Protein AF-A0A955FWU6-F1 (afdb_monomer_lite)

Structure (mmCIF, N/CA/C/O backbone):
data_AF-A0A955FWU6-F1
#
_entry.id   AF-A0A955FWU6-F1
#
loop_
_atom_site.group_PDB
_atom_site.id
_atom_site.type_symbol
_atom_site.label_atom_id
_atom_site.label_alt_id
_atom_site.label_comp_id
_atom_site.label_asym_id
_atom_site.label_entity_id
_atom_site.label_seq_id
_atom_site.pdbx_PDB_ins_code
_atom_site.Cartn_x
_atom_site.Cartn_y
_atom_site.Cartn_z
_atom_site.occupancy
_atom_site.B_iso_or_equiv
_atom_site.auth_seq_id
_atom_site.auth_comp_id
_atom_site.auth_asym_id
_atom_site.auth_atom_id
_atom_site.pdbx_PDB_model_num
ATOM 1 N N . MET A 1 1 ? -1.595 -8.989 51.513 1.00 68.44 1 MET A N 1
ATOM 2 C CA . MET A 1 1 ? -2.407 -9.334 50.326 1.00 68.44 1 MET A CA 1
ATOM 3 C C . MET A 1 1 ? -3.515 -8.300 50.232 1.00 68.44 1 MET A C 1
ATOM 5 O O . MET A 1 1 ? -4.363 -8.262 51.111 1.00 68.44 1 MET A O 1
ATOM 9 N N . GLN A 1 2 ? -3.418 -7.374 49.281 1.00 66.12 2 GLN A N 1
ATOM 10 C CA . GLN A 1 2 ? -4.332 -6.237 49.151 1.00 66.12 2 GLN A CA 1
ATOM 11 C C . GLN A 1 2 ? -5.447 -6.643 48.171 1.00 66.12 2 GLN A C 1
ATOM 13 O O . GLN A 1 2 ? -5.116 -7.088 47.071 1.00 66.12 2 GLN A O 1
ATOM 18 N N . PRO A 1 3 ? -6.736 -6.578 48.550 1.00 68.00 3 PRO A N 1
ATOM 19 C CA . PRO A 1 3 ? -7.824 -6.948 47.655 1.00 68.00 3 PRO A CA 1
ATOM 20 C C . PRO A 1 3 ? -7.862 -5.955 46.490 1.00 68.00 3 PRO A C 1
ATOM 22 O O . PRO A 1 3 ? -8.049 -4.754 46.686 1.00 68.00 3 PRO A O 1
ATOM 25 N N . SER A 1 4 ? -7.634 -6.447 45.274 1.00 70.50 4 SER A N 1
ATOM 26 C CA . SER A 1 4 ? -7.788 -5.674 44.047 1.00 70.50 4 SER A CA 1
ATOM 27 C C . SER A 1 4 ? -9.265 -5.315 43.886 1.00 70.50 4 SER A C 1
ATOM 29 O O . SER A 1 4 ? -10.086 -6.158 43.532 1.00 70.50 4 SER A O 1
ATOM 31 N N . ALA A 1 5 ? -9.612 -4.063 44.188 1.00 70.62 5 ALA A N 1
ATOM 32 C CA . ALA A 1 5 ? -10.955 -3.535 43.996 1.00 70.62 5 ALA A CA 1
ATOM 33 C C . ALA A 1 5 ? -11.349 -3.681 42.518 1.00 70.62 5 ALA A C 1
ATOM 35 O O . ALA A 1 5 ? -10.781 -3.027 41.641 1.00 70.62 5 ALA A O 1
ATOM 36 N N . GLN A 1 6 ? -12.296 -4.576 42.23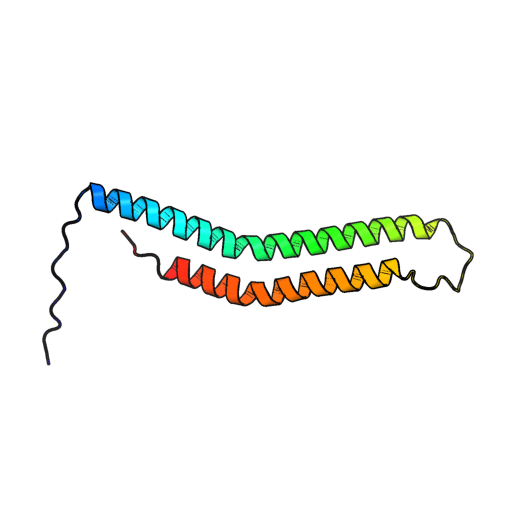4 1.00 71.94 6 GLN A N 1
ATOM 37 C CA . GLN A 1 6 ? -12.886 -4.708 40.908 1.00 71.94 6 GLN A CA 1
ATOM 38 C C . GLN A 1 6 ? -13.595 -3.387 40.568 1.00 71.94 6 GLN A C 1
ATOM 40 O O . GLN A 1 6 ? -14.422 -2.930 41.361 1.00 71.94 6 GLN A O 1
ATOM 45 N N . PRO A 1 7 ? -13.281 -2.746 39.427 1.00 72.56 7 PRO A N 1
ATOM 46 C CA . PRO A 1 7 ? -13.975 -1.532 39.026 1.00 72.56 7 PRO A CA 1
ATOM 47 C C . PRO A 1 7 ? -15.461 -1.851 38.842 1.00 72.56 7 PRO A C 1
ATOM 49 O O . PRO A 1 7 ? -15.815 -2.840 38.198 1.00 72.56 7 PRO A O 1
ATOM 52 N N . ALA A 1 8 ? -16.319 -1.025 39.441 1.00 72.31 8 ALA A N 1
ATOM 53 C CA . ALA A 1 8 ? -17.764 -1.199 39.404 1.00 72.31 8 ALA A CA 1
ATOM 54 C C . ALA A 1 8 ? -18.276 -1.329 37.952 1.00 72.31 8 ALA A C 1
ATOM 56 O O . ALA A 1 8 ? -17.766 -0.634 37.063 1.00 72.31 8 ALA A O 1
ATOM 57 N N . PRO A 1 9 ? -19.275 -2.195 37.690 1.00 70.38 9 PRO A N 1
ATOM 58 C CA . PRO A 1 9 ? -19.856 -2.347 36.363 1.00 70.38 9 PRO A CA 1
ATOM 59 C C . PRO A 1 9 ? -20.429 -1.004 35.906 1.00 70.38 9 PRO A C 1
ATOM 61 O O . PRO A 1 9 ? -21.372 -0.471 36.485 1.00 70.38 9 PRO A O 1
ATOM 64 N N . THR A 1 10 ? -19.822 -0.431 34.870 1.00 74.19 10 THR A N 1
ATOM 65 C CA . THR A 1 10 ? -20.299 0.807 34.256 1.00 74.19 10 THR A CA 1
ATOM 66 C C . THR A 1 10 ? -21.507 0.462 33.395 1.00 74.19 10 THR A C 1
ATOM 68 O O . THR A 1 10 ? -21.378 -0.180 32.356 1.00 74.19 10 THR A O 1
ATOM 71 N N . ILE A 1 11 ? -22.701 0.846 33.852 1.00 82.81 11 ILE A N 1
ATOM 72 C CA . ILE A 1 11 ? -23.926 0.747 33.057 1.00 82.81 11 ILE A CA 1
ATOM 73 C C . ILE A 1 11 ? -23.807 1.776 31.931 1.00 82.81 11 ILE A C 1
ATOM 75 O O . ILE A 1 11 ? -23.906 2.979 32.165 1.00 82.81 11 ILE A O 1
ATOM 79 N N . TYR A 1 12 ? -23.539 1.305 30.716 1.00 80.75 12 TYR A N 1
ATOM 80 C CA . TYR A 1 12 ? -23.501 2.162 29.537 1.00 80.75 12 TYR A CA 1
ATOM 81 C C . TYR A 1 12 ? -24.918 2.579 29.146 1.00 80.75 12 TYR A C 1
ATOM 83 O O . TYR A 1 12 ? -25.827 1.747 29.098 1.00 80.75 12 TYR A O 1
ATOM 91 N N . THR A 1 13 ? -25.107 3.856 28.817 1.00 88.44 13 THR A N 1
ATOM 92 C CA . THR A 1 13 ? -26.361 4.308 28.203 1.00 88.44 13 THR A CA 1
ATOM 93 C C . THR A 1 13 ? -26.459 3.760 26.771 1.00 88.44 13 THR A C 1
ATOM 95 O O . THR A 1 13 ? -25.427 3.546 26.123 1.00 88.44 13 THR A O 1
ATOM 98 N N . PRO A 1 14 ? -27.669 3.533 26.226 1.00 85.62 14 PRO A N 1
ATOM 99 C CA . PRO A 1 14 ? -27.824 3.040 24.852 1.00 85.62 14 PRO A CA 1
ATOM 100 C C . PRO A 1 14 ? -27.124 3.942 23.820 1.00 85.62 14 PRO A C 1
ATOM 102 O O . PRO A 1 14 ? -26.546 3.448 22.852 1.00 85.62 14 PRO A O 1
ATOM 105 N N . GLU A 1 15 ? -27.076 5.252 24.074 1.00 87.81 15 GLU A N 1
ATOM 106 C CA . GLU A 1 15 ? -26.347 6.220 23.250 1.00 87.81 15 GLU A CA 1
ATOM 107 C C . GLU A 1 15 ? -24.825 5.962 23.244 1.00 87.81 15 GLU A C 1
ATOM 109 O O . GLU A 1 15 ? -24.178 5.970 22.191 1.00 87.81 15 GLU A O 1
ATOM 114 N N . GLN A 1 16 ? -24.238 5.653 24.406 1.00 85.56 16 GLN A N 1
ATOM 115 C CA . GLN A 1 16 ? -22.814 5.326 24.520 1.00 85.56 16 GLN A CA 1
ATOM 116 C C . GLN A 1 16 ? -22.469 4.028 23.784 1.00 85.56 16 GLN A C 1
ATOM 118 O O . GLN A 1 16 ? -21.422 3.944 23.134 1.00 85.56 16 GLN A O 1
ATOM 123 N N . VAL A 1 17 ? -23.356 3.030 23.825 1.00 84.94 17 VAL A N 1
ATOM 124 C CA . VAL A 1 17 ? -23.165 1.759 23.108 1.00 84.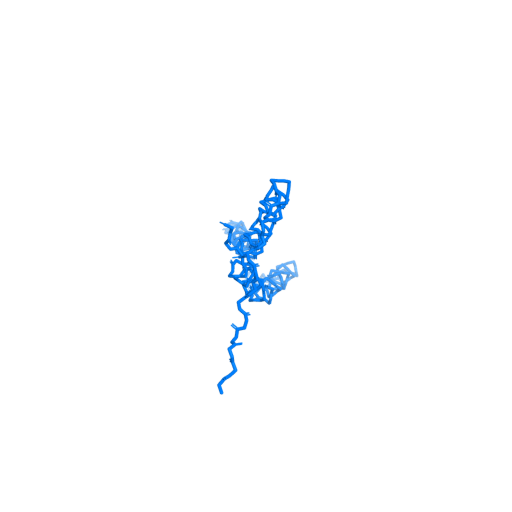94 17 VAL A CA 1
ATOM 125 C C . VAL A 1 17 ? -23.102 1.991 21.594 1.00 84.94 17 VAL A C 1
ATOM 127 O O . VAL A 1 17 ? -22.221 1.445 20.915 1.00 84.94 17 VAL A O 1
ATOM 130 N N . GLU A 1 18 ? -23.965 2.851 21.047 1.00 85.75 18 GLU A N 1
ATOM 131 C CA . GLU A 1 18 ? -23.917 3.202 19.624 1.00 85.75 18 GLU A CA 1
ATOM 132 C C . GLU A 1 18 ? -22.637 3.954 19.238 1.00 85.75 18 GLU A C 1
ATOM 134 O O . GLU A 1 18 ? -22.016 3.636 18.212 1.00 85.75 18 GLU A O 1
ATOM 139 N N . ALA A 1 19 ? -22.199 4.911 20.059 1.00 85.06 19 ALA A N 1
ATOM 140 C CA . ALA A 1 19 ? -20.959 5.650 19.828 1.00 85.06 19 ALA A CA 1
ATOM 141 C C . ALA A 1 19 ? -19.728 4.718 19.819 1.00 85.06 19 ALA A C 1
ATOM 143 O O . ALA A 1 19 ? -18.867 4.804 18.929 1.00 85.06 19 ALA A O 1
ATOM 144 N N . ILE A 1 20 ? -19.676 3.752 20.743 1.00 83.69 20 ILE A N 1
ATOM 145 C CA . ILE A 1 20 ? -18.623 2.728 20.791 1.00 83.69 20 ILE A CA 1
ATOM 146 C C 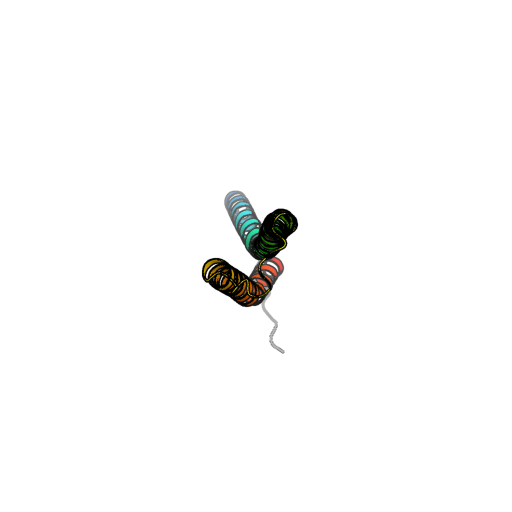. ILE A 1 20 ? -18.668 1.850 19.529 1.00 83.69 20 ILE A C 1
ATOM 148 O O . ILE A 1 20 ? -17.630 1.601 18.908 1.00 83.69 20 ILE A O 1
ATOM 152 N N . ARG A 1 21 ? -19.857 1.442 19.064 1.00 83.31 21 ARG A N 1
ATOM 153 C CA . ARG A 1 21 ? -20.000 0.634 17.839 1.00 83.31 21 ARG A CA 1
ATOM 154 C C . ARG A 1 21 ? -19.471 1.362 16.598 1.00 83.31 21 ARG A C 1
ATOM 156 O O . ARG A 1 21 ? -18.799 0.743 15.766 1.00 83.31 21 ARG A O 1
ATOM 163 N N . ARG A 1 22 ? -19.732 2.669 16.475 1.00 85.19 22 ARG A N 1
ATOM 164 C CA . ARG A 1 22 ? -19.248 3.499 15.353 1.00 85.19 22 ARG A CA 1
ATOM 165 C C . ARG A 1 22 ? -17.726 3.651 15.369 1.00 85.19 22 ARG A C 1
ATOM 167 O O . ARG A 1 22 ? -17.089 3.476 14.328 1.00 85.19 22 ARG A O 1
ATOM 174 N N . SER A 1 23 ? -17.134 3.925 16.532 1.00 82.31 23 SER A N 1
ATOM 175 C CA . SER A 1 23 ? -15.674 4.062 16.654 1.00 82.31 23 SER A CA 1
ATOM 176 C C . SER A 1 23 ? -14.941 2.745 16.363 1.00 82.31 23 SER A C 1
ATOM 178 O O . SER A 1 23 ? -13.930 2.745 15.657 1.00 82.31 23 SER A O 1
ATOM 180 N N . ASN A 1 24 ? -15.504 1.611 16.791 1.00 80.81 24 ASN A N 1
ATOM 181 C CA . ASN A 1 24 ? -14.962 0.283 16.507 1.00 80.81 24 ASN A CA 1
ATOM 182 C C . ASN A 1 24 ? -14.955 -0.051 15.008 1.00 80.81 24 ASN A C 1
ATOM 184 O O . ASN A 1 24 ? -13.995 -0.652 14.527 1.00 80.81 24 ASN A O 1
ATOM 188 N N . LYS A 1 25 ? -15.981 0.361 14.248 1.00 84.06 25 LYS A N 1
ATOM 189 C CA . LYS A 1 25 ? -16.006 0.167 12.787 1.00 84.06 25 LYS A CA 1
ATOM 190 C C . LYS A 1 25 ? -14.895 0.947 12.086 1.00 84.06 25 LYS A C 1
ATOM 192 O O . LYS A 1 25 ? -14.208 0.384 11.241 1.00 84.06 25 LYS A O 1
ATOM 197 N N . LYS A 1 26 ? -14.687 2.217 12.454 1.00 84.81 26 LYS A N 1
ATOM 198 C CA . LYS A 1 26 ? -13.634 3.048 11.846 1.00 84.81 26 LYS A CA 1
ATOM 199 C C . LYS A 1 26 ? -12.241 2.486 12.121 1.00 84.81 26 LYS A C 1
ATOM 201 O O . LYS A 1 26 ? -11.457 2.367 11.188 1.00 84.81 26 LYS A O 1
ATOM 206 N N . LYS A 1 27 ? -11.962 2.079 13.364 1.00 79.00 27 LYS A N 1
ATOM 207 C CA . LYS A 1 27 ? -10.686 1.440 13.731 1.00 79.00 27 LYS A CA 1
ATOM 208 C C . LYS A 1 27 ? -10.442 0.150 12.948 1.00 79.00 27 LYS A C 1
ATOM 210 O O . LYS A 1 27 ? -9.327 -0.080 12.501 1.00 79.00 27 LYS A O 1
ATOM 215 N N . LEU A 1 28 ? -11.490 -0.650 12.739 1.00 82.19 28 LEU A N 1
ATOM 216 C CA . LEU A 1 28 ? -11.402 -1.881 11.957 1.00 82.19 28 LEU A CA 1
ATOM 217 C C . LEU A 1 28 ? -11.109 -1.602 10.481 1.00 82.19 28 LEU A C 1
ATOM 219 O O . LEU A 1 28 ? -10.222 -2.231 9.923 1.00 82.19 28 LEU A O 1
ATOM 223 N N . ILE A 1 29 ? -11.805 -0.643 9.866 1.00 88.06 29 ILE A N 1
ATOM 224 C CA . ILE A 1 29 ? -11.559 -0.268 8.467 1.00 88.06 29 ILE A CA 1
ATOM 225 C C . ILE A 1 29 ? -10.147 0.297 8.312 1.00 88.06 29 ILE A C 1
ATOM 227 O O . ILE A 1 29 ? -9.441 -0.094 7.393 1.00 88.06 29 ILE A O 1
ATOM 231 N N . TRP A 1 30 ? -9.709 1.172 9.218 1.00 84.38 30 TRP A N 1
ATOM 232 C CA . TRP A 1 30 ? -8.378 1.773 9.136 1.00 84.38 30 TRP A CA 1
ATOM 233 C C . TRP A 1 30 ? -7.267 0.737 9.351 1.00 84.38 30 TRP A C 1
ATOM 235 O O . TRP A 1 30 ? -6.294 0.727 8.605 1.00 84.38 30 TRP A O 1
ATOM 245 N N . GLY A 1 31 ? -7.446 -0.192 10.299 1.00 81.44 31 GLY A N 1
ATOM 246 C CA . GLY A 1 31 ? -6.542 -1.330 10.484 1.00 81.44 31 GLY A CA 1
ATOM 247 C C . GLY A 1 31 ? -6.513 -2.262 9.269 1.00 81.44 31 GLY A C 1
ATOM 248 O O . GLY A 1 31 ? -5.439 -2.664 8.835 1.00 81.44 31 GLY A O 1
ATOM 249 N N . LEU A 1 32 ? -7.674 -2.546 8.670 1.00 82.50 32 LEU A N 1
ATOM 250 C CA . LEU A 1 32 ? -7.783 -3.363 7.458 1.00 82.50 32 LEU A CA 1
ATOM 251 C C . LEU A 1 32 ? -7.097 -2.691 6.260 1.00 82.50 32 LEU A C 1
ATOM 253 O O . LEU A 1 32 ? -6.349 -3.341 5.538 1.00 82.50 32 LEU A O 1
ATOM 257 N N . VAL A 1 33 ? -7.313 -1.389 6.064 1.00 85.06 33 VAL A N 1
ATOM 258 C CA . VAL A 1 33 ? -6.649 -0.608 5.011 1.00 85.06 33 VAL A CA 1
ATOM 259 C C . VAL A 1 33 ? -5.140 -0.600 5.232 1.00 85.06 33 VAL A C 1
ATOM 261 O O . VAL A 1 33 ? -4.402 -0.853 4.289 1.00 85.06 33 VAL A O 1
ATOM 264 N N . CYS A 1 34 ? -4.672 -0.388 6.464 1.00 80.12 34 CYS A N 1
ATOM 265 C CA . CYS A 1 34 ? -3.242 -0.394 6.781 1.00 80.12 34 CYS A CA 1
ATOM 266 C C . CYS A 1 34 ? -2.593 -1.778 6.572 1.00 80.12 34 CYS A C 1
ATOM 268 O O . CYS A 1 34 ? -1.417 -1.858 6.235 1.00 80.12 34 CYS A O 1
ATOM 270 N N . LEU A 1 35 ? -3.366 -2.863 6.693 1.00 79.06 35 LEU A N 1
ATOM 271 C CA . LEU A 1 35 ? -2.917 -4.229 6.411 1.00 79.06 35 LEU A CA 1
ATOM 272 C C . LEU A 1 35 ? -2.891 -4.547 4.902 1.00 79.06 35 LEU A C 1
ATOM 274 O O . LEU A 1 35 ? -1.946 -5.149 4.393 1.00 79.06 35 LEU A O 1
ATOM 278 N N . ILE A 1 36 ? -3.944 -4.167 4.173 1.00 83.81 36 ILE A N 1
ATOM 279 C CA . ILE A 1 36 ? -4.135 -4.551 2.765 1.00 83.81 36 ILE A CA 1
ATOM 280 C C . ILE A 1 36 ? -3.389 -3.610 1.817 1.00 83.81 36 ILE A C 1
ATOM 282 O O . ILE A 1 36 ? -2.825 -4.078 0.828 1.00 83.81 36 ILE A O 1
ATOM 286 N N . ALA A 1 37 ? -3.357 -2.306 2.104 1.00 82.00 37 ALA A N 1
ATOM 287 C CA . ALA A 1 37 ? -2.795 -1.304 1.200 1.00 82.00 37 ALA A CA 1
ATOM 288 C C . ALA A 1 37 ? -1.317 -1.554 0.844 1.00 82.00 37 ALA A C 1
ATOM 290 O O . ALA A 1 37 ? -1.015 -1.522 -0.348 1.00 82.00 37 ALA A O 1
ATOM 291 N N . PRO A 1 38 ? -0.408 -1.879 1.787 1.00 76.38 38 PRO A N 1
ATOM 292 C CA . PRO A 1 38 ? 0.989 -2.167 1.452 1.00 76.38 38 PRO A CA 1
ATOM 293 C C . PRO A 1 38 ? 1.124 -3.376 0.519 1.00 76.38 38 PRO A C 1
ATOM 295 O O . PRO A 1 38 ? 1.892 -3.359 -0.438 1.00 76.38 38 PRO A O 1
ATOM 298 N N . THR A 1 39 ? 0.331 -4.417 0.774 1.00 77.00 39 THR A N 1
ATOM 299 C CA . THR A 1 39 ? 0.343 -5.661 -0.004 1.00 77.00 39 THR A CA 1
ATOM 300 C C . THR A 1 39 ? -0.191 -5.432 -1.418 1.00 77.00 39 THR A C 1
ATOM 302 O O . THR A 1 39 ? 0.411 -5.882 -2.391 1.00 77.00 39 THR A O 1
ATOM 305 N N . ALA A 1 40 ? -1.286 -4.679 -1.550 1.00 79.88 40 ALA A N 1
ATOM 306 C CA . ALA A 1 40 ? -1.853 -4.313 -2.844 1.00 79.88 40 ALA A CA 1
ATOM 307 C C . ALA A 1 40 ? -0.888 -3.440 -3.661 1.00 79.88 40 ALA A C 1
ATOM 309 O O . ALA A 1 40 ? -0.704 -3.681 -4.851 1.00 79.88 40 ALA A O 1
ATOM 310 N N . LEU A 1 41 ? -0.233 -2.467 -3.023 1.00 79.56 41 LEU A N 1
ATOM 311 C CA . LEU A 1 41 ? 0.728 -1.574 -3.675 1.00 79.56 41 LEU A CA 1
ATOM 312 C C . LEU A 1 41 ? 1.950 -2.350 -4.192 1.00 79.56 41 LEU A C 1
ATOM 314 O O . LEU A 1 41 ? 2.383 -2.140 -5.327 1.00 79.56 41 LEU A O 1
ATOM 318 N N . LEU A 1 42 ? 2.445 -3.313 -3.412 1.00 77.88 42 LEU A N 1
ATOM 319 C CA . LEU A 1 42 ? 3.528 -4.206 -3.824 1.00 77.88 42 LEU A CA 1
ATOM 320 C C . LEU A 1 42 ? 3.124 -5.059 -5.037 1.00 77.88 42 LEU A C 1
ATOM 322 O O . LEU A 1 42 ? 3.859 -5.100 -6.023 1.00 77.88 42 LEU A O 1
ATOM 326 N N . ILE A 1 43 ? 1.938 -5.679 -5.013 1.00 82.81 43 ILE A N 1
ATOM 327 C CA . ILE A 1 43 ? 1.422 -6.475 -6.141 1.00 82.81 43 ILE A CA 1
ATOM 328 C C . ILE A 1 43 ? 1.286 -5.614 -7.403 1.00 82.81 43 ILE A C 1
ATOM 330 O O . ILE A 1 43 ? 1.750 -6.015 -8.469 1.00 82.81 43 ILE A O 1
ATOM 334 N N . ILE A 1 44 ? 0.702 -4.418 -7.287 1.00 84.75 44 ILE A N 1
ATOM 335 C CA . ILE A 1 44 ? 0.546 -3.484 -8.412 1.00 84.75 44 ILE A CA 1
ATOM 336 C C . ILE A 1 44 ? 1.913 -3.103 -8.992 1.00 84.75 44 ILE A C 1
ATOM 338 O O . ILE A 1 44 ? 2.071 -3.078 -10.211 1.00 84.75 44 ILE A O 1
ATOM 342 N N . THR A 1 45 ? 2.912 -2.863 -8.138 1.00 82.38 45 THR A N 1
ATOM 343 C CA . THR A 1 45 ? 4.276 -2.521 -8.572 1.00 82.38 45 THR A CA 1
ATOM 344 C C . THR A 1 45 ? 4.917 -3.669 -9.354 1.00 82.38 45 THR A C 1
ATOM 346 O O . THR A 1 45 ? 5.477 -3.442 -10.427 1.00 82.38 45 THR A O 1
ATOM 349 N N . ILE A 1 46 ? 4.790 -4.910 -8.868 1.00 82.44 46 ILE A N 1
ATOM 350 C CA . ILE A 1 46 ? 5.315 -6.099 -9.559 1.00 82.44 46 ILE A CA 1
ATOM 351 C C . ILE A 1 46 ? 4.621 -6.295 -10.910 1.00 82.44 46 ILE A C 1
ATOM 353 O O . ILE A 1 46 ? 5.295 -6.506 -11.917 1.00 82.44 46 ILE A O 1
ATOM 357 N N . ILE A 1 47 ? 3.289 -6.198 -10.948 1.00 85.19 47 ILE A N 1
ATOM 358 C CA . ILE A 1 47 ? 2.515 -6.353 -12.187 1.00 85.19 47 ILE A CA 1
ATOM 359 C C . ILE A 1 47 ? 2.899 -5.262 -13.194 1.00 85.19 47 ILE A C 1
ATOM 361 O O . ILE A 1 47 ? 3.160 -5.571 -14.355 1.00 85.19 47 ILE A O 1
ATOM 365 N N . GLY A 1 48 ? 2.993 -4.003 -12.758 1.00 83.56 48 GLY A N 1
ATOM 366 C CA . GLY A 1 48 ? 3.406 -2.889 -13.612 1.00 83.56 48 GLY A CA 1
ATOM 367 C C . GLY A 1 48 ? 4.800 -3.097 -14.206 1.00 83.56 48 GLY A C 1
ATOM 368 O O . GLY A 1 48 ? 4.987 -2.934 -15.411 1.00 83.56 48 GLY A O 1
ATOM 369 N N . TYR A 1 49 ? 5.762 -3.542 -13.392 1.00 80.31 49 TYR A N 1
ATOM 370 C CA . TYR A 1 49 ? 7.103 -3.880 -13.873 1.00 80.31 49 TYR A CA 1
ATOM 371 C C . TYR A 1 49 ? 7.086 -5.032 -14.883 1.00 80.31 49 TYR A C 1
ATOM 373 O O . TYR A 1 49 ? 7.757 -4.957 -15.913 1.00 80.31 49 TYR A O 1
ATOM 381 N N . ALA A 1 50 ? 6.310 -6.087 -14.621 1.00 80.25 50 ALA A N 1
ATOM 382 C CA . ALA A 1 50 ? 6.202 -7.230 -15.522 1.00 80.25 50 ALA A CA 1
ATOM 383 C C . ALA A 1 50 ? 5.631 -6.817 -16.886 1.00 80.25 50 ALA A C 1
ATOM 385 O O . ALA A 1 50 ? 6.183 -7.203 -17.913 1.00 80.25 50 ALA A O 1
ATOM 386 N N . ILE A 1 51 ? 4.587 -5.978 -16.903 1.00 84.50 51 ILE A N 1
ATOM 387 C CA . ILE A 1 51 ? 3.993 -5.451 -18.140 1.00 84.50 51 ILE A CA 1
ATOM 388 C C . ILE A 1 51 ? 5.017 -4.615 -18.914 1.00 84.50 51 ILE A C 1
ATOM 390 O O . ILE A 1 51 ? 5.198 -4.842 -20.107 1.00 84.50 51 ILE A O 1
ATOM 394 N N . ILE A 1 52 ? 5.721 -3.687 -18.257 1.00 83.00 52 ILE A N 1
ATOM 395 C CA . ILE A 1 52 ? 6.715 -2.828 -18.924 1.00 83.00 52 ILE A CA 1
ATOM 396 C C . ILE A 1 52 ? 7.841 -3.667 -19.541 1.00 83.00 52 ILE A C 1
ATOM 398 O O . ILE A 1 52 ? 8.188 -3.454 -20.705 1.00 83.00 52 ILE A O 1
ATOM 402 N N . ASN A 1 53 ? 8.384 -4.641 -18.806 1.00 79.56 53 ASN A N 1
ATOM 403 C CA . ASN A 1 53 ? 9.419 -5.532 -19.342 1.00 79.56 53 ASN A CA 1
ATOM 404 C C . ASN A 1 53 ? 8.898 -6.406 -20.478 1.00 79.56 53 ASN A C 1
ATOM 406 O O . ASN A 1 53 ? 9.587 -6.574 -21.478 1.00 79.56 53 ASN A O 1
ATOM 410 N N . PHE A 1 54 ? 7.689 -6.949 -20.343 1.00 82.06 54 PHE A N 1
ATOM 411 C CA . PHE A 1 54 ? 7.079 -7.793 -21.365 1.00 82.06 54 PHE A CA 1
ATOM 412 C C . PHE A 1 54 ? 6.856 -7.024 -22.670 1.00 82.06 54 PHE A C 1
ATOM 414 O O . PHE A 1 54 ? 7.216 -7.498 -23.747 1.00 82.06 54 PHE A O 1
ATOM 421 N N . VAL A 1 55 ? 6.312 -5.810 -22.573 1.00 83.00 55 VAL A N 1
ATOM 422 C CA . VAL A 1 55 ? 6.069 -4.929 -23.718 1.00 83.00 55 VAL A CA 1
ATOM 423 C C . VAL A 1 55 ? 7.391 -4.522 -24.367 1.00 83.00 55 VAL A C 1
ATOM 425 O O . VAL A 1 55 ? 7.550 -4.672 -25.575 1.00 83.00 55 VAL A O 1
ATOM 428 N N . THR A 1 56 ? 8.374 -4.091 -23.575 1.00 76.12 56 THR A N 1
ATOM 429 C CA . THR A 1 56 ? 9.697 -3.700 -24.092 1.00 76.12 56 THR A CA 1
ATOM 430 C C . THR A 1 56 ? 10.410 -4.882 -24.753 1.00 76.12 56 THR A C 1
ATOM 432 O O . THR A 1 56 ? 10.920 -4.746 -25.862 1.00 76.12 56 THR A O 1
ATOM 435 N N . GLY A 1 57 ? 10.377 -6.062 -24.128 1.00 69.31 57 GLY A N 1
ATOM 436 C CA . GLY A 1 57 ? 10.957 -7.289 -24.675 1.00 69.31 57 GLY A CA 1
ATOM 437 C C . GLY A 1 57 ? 10.285 -7.746 -25.971 1.00 69.31 57 GLY A C 1
ATOM 438 O O . GLY A 1 57 ? 10.970 -8.210 -26.879 1.00 69.31 57 GLY A O 1
ATOM 439 N N . SER A 1 58 ? 8.971 -7.538 -26.101 1.00 72.31 58 SER A N 1
ATOM 440 C CA . SER A 1 58 ? 8.222 -7.859 -27.325 1.00 72.31 58 SER A CA 1
ATOM 441 C C . SER A 1 58 ? 8.603 -6.955 -28.504 1.00 72.31 58 SER A C 1
ATOM 443 O O . SER A 1 58 ? 8.607 -7.407 -29.646 1.00 72.31 58 SER A O 1
ATOM 445 N N . PHE A 1 59 ? 8.972 -5.694 -28.246 1.00 66.25 59 PHE A N 1
ATOM 446 C CA . PHE A 1 59 ? 9.442 -4.766 -29.283 1.00 66.25 59 PHE A CA 1
ATOM 447 C C . PHE A 1 59 ? 10.920 -4.957 -29.658 1.00 66.25 59 PHE A C 1
ATOM 449 O O . PHE A 1 59 ? 11.329 -4.573 -30.752 1.00 66.25 59 PHE A O 1
ATOM 456 N N . SER A 1 60 ? 11.736 -5.559 -28.789 1.00 59.34 60 SER A N 1
ATOM 457 C CA . SER A 1 60 ? 13.151 -5.830 -29.084 1.00 59.34 60 SER A CA 1
ATOM 458 C C . SER A 1 60 ? 13.364 -6.979 -30.078 1.00 59.34 60 SER A C 1
ATOM 460 O O . SER A 1 60 ? 14.446 -7.091 -30.647 1.00 59.34 60 SER A O 1
ATOM 462 N N . SER A 1 61 ? 12.357 -7.821 -30.333 1.00 56.16 61 SER A N 1
ATOM 463 C CA . SER A 1 61 ? 12.496 -8.984 -31.224 1.00 56.16 61 SER A CA 1
ATOM 464 C C . SER A 1 61 ? 12.475 -8.661 -32.727 1.00 56.16 61 SER A C 1
ATOM 466 O O . SER A 1 61 ? 12.757 -9.553 -33.523 1.00 56.16 61 SER A O 1
ATOM 468 N N . SER A 1 62 ? 12.183 -7.422 -33.140 1.00 57.31 62 SER A N 1
ATOM 469 C CA . SER A 1 62 ? 12.085 -7.050 -34.564 1.00 57.31 62 SER A CA 1
ATOM 470 C C . SER A 1 62 ? 13.268 -6.249 -35.125 1.00 57.31 62 SER A C 1
ATOM 472 O O . SER A 1 62 ? 13.274 -5.987 -36.320 1.00 57.31 62 SER A O 1
ATOM 474 N N . ASN A 1 63 ? 14.273 -5.887 -34.318 1.00 51.09 63 ASN A N 1
ATOM 475 C CA . ASN A 1 63 ? 15.477 -5.179 -34.781 1.00 51.09 63 ASN A CA 1
ATOM 476 C C . ASN A 1 63 ? 16.749 -5.919 -34.336 1.00 51.09 63 ASN A C 1
ATOM 478 O O . ASN A 1 63 ? 17.493 -5.462 -33.469 1.00 51.09 63 ASN A O 1
ATOM 482 N N . GLN A 1 64 ? 16.996 -7.087 -34.931 1.00 49.81 64 GLN A N 1
ATOM 483 C CA . GLN A 1 64 ? 18.349 -7.639 -34.987 1.00 49.81 64 GLN A CA 1
ATOM 484 C C . GLN A 1 64 ? 19.179 -6.731 -35.900 1.00 49.81 64 GLN A C 1
ATOM 486 O O . GLN A 1 64 ? 19.008 -6.843 -37.102 1.00 49.81 64 GLN A O 1
ATOM 491 N N . ASP A 1 65 ? 19.977 -5.803 -35.351 1.00 53.47 65 ASP A N 1
ATOM 492 C CA . ASP A 1 65 ? 21.195 -5.282 -36.022 1.00 53.47 65 ASP A CA 1
ATOM 493 C C . ASP A 1 65 ? 22.040 -4.295 -35.183 1.00 53.47 65 ASP A C 1
ATOM 495 O O . ASP A 1 65 ? 22.735 -3.425 -35.703 1.00 53.47 65 ASP A O 1
ATOM 499 N N . SER A 1 66 ? 22.054 -4.402 -33.851 1.00 51.72 66 SER A N 1
ATOM 500 C CA . SER A 1 66 ? 23.042 -3.639 -33.068 1.00 51.72 66 SER A CA 1
ATOM 501 C C . SER A 1 66 ? 23.474 -4.359 -31.798 1.00 51.72 66 SER A C 1
ATOM 503 O O . SER A 1 66 ? 22.949 -4.161 -30.707 1.00 51.72 66 SER A O 1
ATOM 505 N N . THR A 1 67 ? 24.552 -5.126 -31.937 1.00 54.88 67 THR A N 1
ATOM 506 C CA . THR A 1 67 ? 25.358 -5.764 -30.878 1.00 54.88 67 THR A CA 1
ATOM 507 C C . THR A 1 67 ? 25.962 -4.761 -29.864 1.00 54.88 67 THR A C 1
ATOM 509 O O . THR A 1 67 ? 26.726 -5.139 -28.985 1.00 54.88 67 THR A O 1
ATOM 512 N N . PHE A 1 68 ? 25.591 -3.479 -29.945 1.00 57.19 68 PHE A N 1
ATOM 513 C CA . PHE A 1 68 ? 25.955 -2.391 -29.034 1.00 57.19 68 PHE A CA 1
ATOM 514 C C . PHE A 1 68 ? 24.732 -1.550 -28.627 1.00 57.19 68 PHE A C 1
ATOM 516 O O . PHE A 1 68 ? 24.835 -0.332 -28.492 1.00 57.19 68 PHE A O 1
ATOM 523 N N . ALA A 1 69 ? 23.560 -2.168 -28.447 1.00 58.88 69 ALA A N 1
ATOM 524 C CA . ALA A 1 69 ? 22.390 -1.492 -27.889 1.00 58.88 69 ALA A CA 1
ATOM 525 C C . ALA A 1 69 ? 22.673 -1.071 -26.435 1.00 58.88 69 ALA A C 1
ATOM 527 O O . ALA A 1 69 ? 22.421 -1.799 -25.475 1.00 58.88 69 ALA A O 1
ATOM 528 N N . GLN A 1 70 ? 23.267 0.111 -26.290 1.00 64.06 70 GLN A N 1
ATOM 529 C CA . GLN A 1 70 ? 23.517 0.766 -25.020 1.00 64.06 70 GLN A CA 1
ATOM 530 C C . GLN A 1 70 ? 22.176 0.866 -24.278 1.00 64.06 70 GLN A C 1
ATOM 532 O O . GLN A 1 70 ? 21.203 1.345 -24.871 1.00 64.06 70 GLN A O 1
ATOM 537 N N . PRO A 1 71 ? 22.077 0.396 -23.018 1.00 64.12 71 PRO A N 1
ATOM 538 C CA . PRO A 1 71 ? 20.834 0.489 -22.269 1.00 64.12 71 PRO A CA 1
ATOM 539 C C . PRO A 1 71 ? 20.412 1.955 -22.243 1.00 64.12 71 PRO A C 1
ATOM 541 O O . PRO A 1 71 ? 21.166 2.824 -21.796 1.00 64.12 71 PRO A O 1
ATOM 544 N N . SER A 1 72 ? 19.231 2.236 -22.793 1.00 72.44 72 SER A N 1
ATOM 545 C CA . SER A 1 72 ? 18.739 3.603 -22.874 1.00 72.44 72 SER A CA 1
ATOM 546 C C . SER A 1 72 ? 18.631 4.167 -21.459 1.00 72.44 72 SER A C 1
ATOM 548 O O . SER A 1 72 ? 18.193 3.486 -20.528 1.00 72.44 72 SER A O 1
ATOM 550 N N . THR A 1 73 ? 19.029 5.425 -21.274 1.00 79.88 73 THR A N 1
ATOM 551 C CA . THR A 1 73 ? 18.968 6.115 -19.974 1.00 79.88 73 THR A CA 1
ATOM 552 C C . THR A 1 73 ? 17.575 6.008 -19.338 1.00 79.88 73 THR A C 1
ATOM 554 O O . THR A 1 73 ? 17.453 5.901 -18.120 1.00 79.88 73 THR A O 1
ATOM 557 N N . ALA A 1 74 ? 16.527 5.940 -20.167 1.00 72.44 74 ALA A N 1
ATOM 558 C CA . ALA A 1 74 ? 15.148 5.715 -19.751 1.00 72.44 74 ALA A CA 1
ATOM 559 C C . ALA A 1 74 ? 14.940 4.382 -19.005 1.00 72.44 74 ALA A C 1
ATOM 561 O O . ALA A 1 74 ? 14.241 4.357 -17.992 1.00 72.44 74 ALA A O 1
ATOM 562 N N . HIS A 1 75 ? 15.571 3.291 -19.448 1.00 74.25 75 HIS A N 1
ATOM 563 C CA . HIS A 1 75 ? 15.456 1.985 -18.796 1.00 74.25 75 HIS A CA 1
ATOM 564 C C . HIS A 1 75 ? 16.124 1.984 -17.413 1.00 74.25 75 HIS A C 1
ATOM 566 O O . HIS A 1 75 ? 15.576 1.461 -16.441 1.00 74.25 75 HIS A O 1
ATOM 572 N N . THR A 1 76 ? 17.288 2.628 -17.300 1.00 79.00 76 THR A N 1
ATOM 573 C CA . THR A 1 76 ? 17.990 2.786 -16.019 1.00 79.00 76 THR A CA 1
ATOM 574 C C . THR A 1 76 ? 17.167 3.615 -15.036 1.00 79.00 76 THR A C 1
ATOM 576 O O . THR A 1 76 ? 16.991 3.203 -13.891 1.00 79.00 76 THR A O 1
ATOM 579 N N . ILE A 1 77 ? 16.601 4.744 -15.480 1.00 82.25 77 ILE A N 1
ATOM 580 C CA . ILE A 1 77 ? 15.732 5.588 -14.644 1.00 82.25 77 ILE A CA 1
ATOM 581 C C . ILE A 1 77 ? 14.493 4.806 -14.183 1.00 82.25 77 ILE A C 1
ATOM 583 O O . ILE A 1 77 ? 14.148 4.852 -13.002 1.00 82.25 77 ILE A O 1
ATOM 587 N N . GLY A 1 78 ? 13.857 4.046 -15.081 1.00 79.81 78 GLY A N 1
ATOM 588 C CA . GLY A 1 78 ? 12.700 3.212 -14.746 1.00 79.81 78 GLY A CA 1
ATOM 589 C C . GLY A 1 78 ? 13.009 2.183 -13.656 1.00 79.81 78 GLY A C 1
ATOM 590 O O . GLY A 1 78 ? 12.275 2.086 -12.671 1.00 79.81 78 GLY A O 1
ATOM 591 N N . ASN A 1 79 ? 14.138 1.480 -13.777 1.00 77.88 79 ASN A N 1
ATOM 592 C CA . ASN A 1 79 ? 14.582 0.517 -12.768 1.00 77.88 79 ASN A CA 1
ATOM 593 C C . ASN A 1 79 ? 14.831 1.175 -11.404 1.00 77.88 79 ASN A C 1
ATOM 595 O O . ASN A 1 79 ? 14.445 0.616 -10.378 1.00 77.88 79 ASN A O 1
ATOM 599 N N . VAL A 1 80 ? 15.431 2.369 -11.380 1.00 82.94 80 VAL A N 1
ATOM 600 C CA . VAL A 1 80 ? 15.682 3.108 -10.131 1.00 82.94 80 VAL A CA 1
ATOM 601 C C . VAL A 1 80 ? 14.373 3.515 -9.455 1.00 82.94 80 VAL A C 1
ATOM 603 O O . VAL A 1 80 ? 14.232 3.329 -8.248 1.00 82.94 80 VAL A O 1
ATOM 606 N N . ILE A 1 81 ? 13.392 4.021 -10.208 1.00 83.50 81 ILE A N 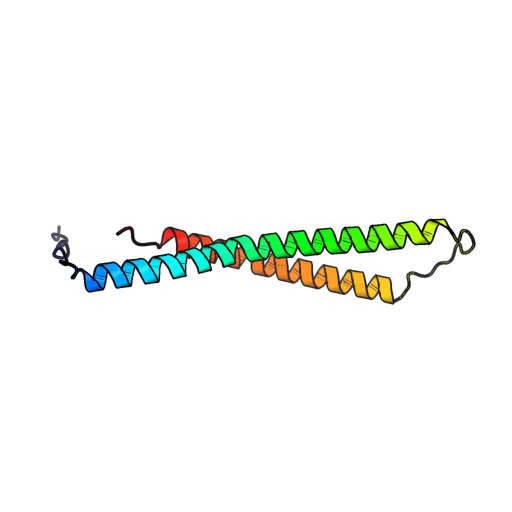1
ATOM 607 C CA . ILE A 1 81 ? 12.086 4.406 -9.649 1.00 83.50 81 ILE A CA 1
ATOM 608 C C . ILE A 1 81 ? 11.370 3.186 -9.060 1.00 83.50 81 ILE A C 1
ATOM 610 O O . ILE A 1 81 ? 10.856 3.252 -7.944 1.00 83.50 81 ILE A O 1
ATOM 614 N N . ILE A 1 82 ? 11.374 2.059 -9.770 1.00 80.69 82 ILE A N 1
ATOM 615 C CA . ILE A 1 82 ? 10.729 0.823 -9.309 1.00 80.69 82 ILE A CA 1
ATOM 616 C C . ILE A 1 82 ? 11.421 0.268 -8.069 1.00 80.69 82 ILE A C 1
ATOM 618 O O . ILE A 1 82 ? 10.748 -0.139 -7.121 1.00 80.69 82 ILE A O 1
ATOM 622 N N . PHE A 1 83 ? 12.753 0.314 -8.035 1.00 83.50 83 PHE A N 1
ATOM 623 C CA . PHE A 1 83 ? 13.518 -0.050 -6.852 1.00 83.50 83 PHE A CA 1
ATOM 624 C C . PHE A 1 83 ? 13.164 0.842 -5.655 1.00 83.50 83 PHE A C 1
ATOM 626 O O . PHE A 1 83 ? 12.907 0.323 -4.572 1.00 83.50 83 PHE A O 1
ATOM 633 N N . LEU A 1 84 ? 13.084 2.163 -5.843 1.00 83.00 84 LEU A N 1
ATOM 634 C CA . LEU A 1 84 ? 12.729 3.104 -4.776 1.00 83.00 84 LEU A CA 1
ATOM 635 C C . LEU A 1 84 ? 11.304 2.881 -4.257 1.00 83.00 84 LEU A C 1
ATOM 637 O O . LEU A 1 84 ? 11.102 2.842 -3.045 1.00 83.00 84 LEU A O 1
ATOM 641 N N . ILE A 1 85 ? 10.326 2.687 -5.146 1.00 81.31 85 ILE A N 1
ATOM 642 C CA . ILE A 1 85 ? 8.939 2.388 -4.755 1.00 81.31 85 ILE A CA 1
ATOM 643 C C . ILE A 1 85 ? 8.879 1.058 -3.998 1.00 81.31 85 ILE A C 1
ATOM 645 O O . ILE A 1 85 ? 8.264 0.989 -2.934 1.00 81.31 85 ILE A O 1
ATOM 649 N N . GLY A 1 86 ? 9.559 0.022 -4.496 1.00 78.81 86 GLY A N 1
ATOM 650 C CA . GLY A 1 86 ? 9.651 -1.275 -3.828 1.00 78.81 86 GLY A CA 1
ATOM 651 C C . GLY A 1 86 ? 10.298 -1.174 -2.445 1.00 78.81 86 GLY A C 1
ATOM 652 O O . GLY A 1 86 ? 9.767 -1.721 -1.480 1.00 78.81 86 GLY A O 1
ATOM 653 N N . ALA A 1 87 ? 11.391 -0.420 -2.321 1.00 8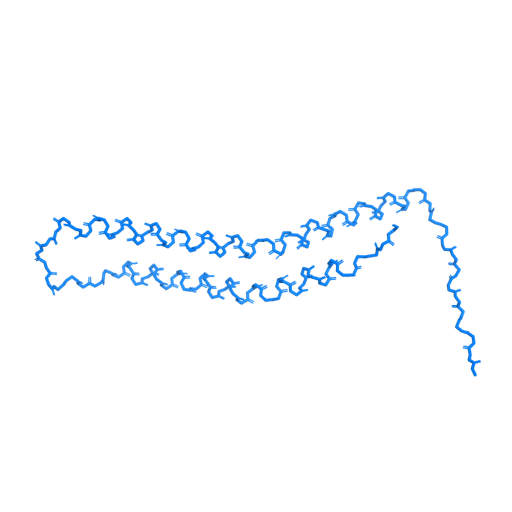1.56 87 ALA A N 1
ATOM 654 C CA . ALA A 1 87 ? 12.102 -0.211 -1.063 1.00 81.56 87 ALA A CA 1
ATOM 655 C C . ALA A 1 87 ? 11.266 0.575 -0.042 1.00 81.56 87 ALA A C 1
ATOM 657 O O . ALA A 1 87 ? 11.182 0.183 1.119 1.00 81.56 87 ALA A O 1
ATOM 658 N N . ILE A 1 88 ? 10.596 1.653 -0.461 1.00 80.31 88 ILE A N 1
ATOM 659 C CA . ILE A 1 88 ? 9.682 2.407 0.412 1.00 80.31 88 ILE A CA 1
ATOM 660 C C . ILE A 1 88 ? 8.498 1.524 0.819 1.00 80.31 88 ILE A C 1
ATOM 662 O O . ILE A 1 88 ? 8.077 1.548 1.978 1.00 80.31 88 ILE A O 1
ATOM 666 N N . SER A 1 89 ? 7.986 0.702 -0.101 1.00 80.69 89 SER A N 1
ATOM 667 C CA . SER A 1 89 ? 6.905 -0.237 0.187 1.00 80.69 89 SER A CA 1
ATOM 668 C C . SER A 1 89 ? 7.317 -1.263 1.242 1.00 80.69 89 SER A C 1
ATOM 670 O O . SER A 1 89 ? 6.544 -1.500 2.163 1.00 80.69 89 SER A O 1
ATOM 672 N N . THR A 1 90 ? 8.511 -1.857 1.167 1.00 79.88 90 THR A N 1
ATOM 673 C CA . THR A 1 90 ? 8.971 -2.835 2.173 1.00 79.88 90 THR A CA 1
ATOM 674 C C . THR A 1 90 ? 9.309 -2.175 3.510 1.00 79.88 90 THR A C 1
ATOM 676 O O . THR A 1 90 ? 8.964 -2.722 4.560 1.00 79.88 90 THR A O 1
ATOM 679 N N . LEU A 1 91 ? 9.892 -0.971 3.489 1.00 83.00 91 LEU A N 1
ATOM 680 C CA . LEU A 1 91 ? 10.157 -0.163 4.687 1.00 83.00 91 LEU A CA 1
ATOM 681 C C . LEU A 1 91 ? 8.875 0.212 5.435 1.00 83.00 91 LEU A C 1
ATOM 683 O O . LEU A 1 91 ? 8.860 0.218 6.663 1.00 83.00 91 LEU A O 1
ATOM 687 N N . THR A 1 92 ? 7.799 0.513 4.709 1.00 79.56 92 THR A N 1
ATOM 688 C CA . THR A 1 92 ? 6.499 0.871 5.302 1.00 79.56 92 THR A CA 1
ATOM 689 C C . THR A 1 92 ? 5.627 -0.347 5.614 1.00 79.56 92 THR A C 1
ATOM 691 O O . THR A 1 92 ? 4.766 -0.267 6.492 1.00 79.56 92 THR A O 1
ATOM 694 N N . TRP A 1 93 ? 5.876 -1.493 4.972 1.00 83.00 93 TRP A N 1
ATOM 695 C CA . TRP A 1 93 ? 5.134 -2.738 5.186 1.00 83.00 93 TRP A CA 1
ATOM 696 C C . TRP A 1 93 ? 5.257 -3.254 6.621 1.00 83.00 93 TRP A C 1
ATOM 698 O O . TRP A 1 93 ? 4.245 -3.544 7.255 1.00 83.00 93 TRP A O 1
ATOM 708 N N . LEU A 1 94 ? 6.479 -3.315 7.162 1.00 80.19 94 LEU A N 1
ATOM 709 C CA . LEU A 1 94 ? 6.725 -3.847 8.506 1.00 80.19 94 LEU A CA 1
ATOM 710 C C . LEU A 1 94 ? 6.024 -3.027 9.616 1.00 80.19 94 LEU A C 1
ATOM 712 O O . LEU A 1 94 ? 5.236 -3.610 10.366 1.00 80.19 94 LEU A O 1
ATOM 716 N N . PRO A 1 95 ? 6.213 -1.694 9.725 1.00 80.12 95 PRO A N 1
ATOM 717 C CA . PRO A 1 95 ? 5.481 -0.891 10.704 1.00 80.12 95 PRO A CA 1
ATOM 718 C C . PRO A 1 95 ? 3.970 -0.854 10.425 1.00 80.12 95 PRO A C 1
ATOM 720 O O . PRO A 1 95 ? 3.189 -0.818 11.377 1.00 80.12 95 PRO A O 1
ATOM 723 N N . GLY A 1 96 ? 3.541 -0.922 9.157 1.00 80.75 96 GLY A N 1
ATOM 724 C CA . GLY A 1 96 ? 2.125 -0.985 8.779 1.00 80.75 96 GLY A CA 1
ATOM 725 C C . GLY A 1 96 ? 1.425 -2.249 9.284 1.00 80.75 96 GLY A C 1
ATOM 726 O O . GLY A 1 96 ? 0.360 -2.166 9.899 1.00 80.75 96 GLY A O 1
ATOM 727 N N . ILE A 1 97 ? 2.057 -3.417 9.122 1.00 81.88 97 ILE A N 1
ATOM 728 C CA . ILE A 1 97 ? 1.544 -4.684 9.660 1.00 81.88 97 ILE A CA 1
ATOM 729 C C . ILE A 1 97 ? 1.503 -4.653 11.183 1.00 81.88 97 ILE A C 1
ATOM 731 O O . ILE A 1 97 ? 0.478 -5.002 11.769 1.00 81.88 97 ILE A O 1
ATOM 735 N N . ILE A 1 98 ? 2.587 -4.216 11.831 1.00 84.19 98 ILE A N 1
ATOM 736 C CA . ILE A 1 98 ? 2.657 -4.160 13.296 1.00 84.19 98 ILE A CA 1
ATOM 737 C C . ILE A 1 98 ? 1.548 -3.246 13.840 1.00 84.19 98 ILE A C 1
ATOM 739 O O . ILE A 1 98 ? 0.786 -3.657 14.717 1.00 84.19 98 ILE A O 1
ATOM 743 N N . GLY A 1 99 ? 1.389 -2.044 13.277 1.00 80.50 99 GLY A N 1
ATOM 744 C CA . GLY A 1 99 ? 0.326 -1.109 13.657 1.00 80.50 99 GLY A CA 1
ATOM 745 C C . GLY A 1 99 ? -1.081 -1.663 13.408 1.00 80.50 99 GLY A C 1
ATOM 746 O O . GLY A 1 99 ? -1.954 -1.543 14.272 1.00 80.50 99 GLY A O 1
ATOM 747 N N . GLY A 1 100 ? -1.297 -2.326 12.268 1.00 78.44 100 GLY A N 1
ATOM 748 C CA . GLY A 1 100 ? -2.564 -2.977 11.931 1.00 78.44 100 GLY A CA 1
ATOM 749 C C . GLY A 1 100 ? -2.938 -4.087 12.917 1.00 78.44 100 GLY A C 1
ATOM 750 O O . GLY A 1 100 ? -4.066 -4.116 13.417 1.00 78.44 100 GLY A O 1
ATOM 751 N N . ILE A 1 101 ? -1.984 -4.956 13.265 1.00 82.56 101 ILE A N 1
ATOM 752 C CA . ILE A 1 101 ? -2.189 -6.033 14.242 1.00 82.56 101 ILE A CA 1
ATOM 753 C C . ILE A 1 101 ? -2.465 -5.455 15.633 1.00 82.56 101 ILE A C 1
ATOM 755 O O . ILE A 1 101 ? -3.405 -5.901 16.289 1.00 82.56 101 ILE A O 1
ATOM 759 N N . ILE A 1 102 ? -1.715 -4.441 16.079 1.00 84.75 102 ILE A N 1
ATOM 760 C CA . ILE A 1 102 ? -1.936 -3.808 17.390 1.00 84.75 102 ILE A CA 1
ATOM 761 C C . ILE A 1 102 ? -3.332 -3.180 17.463 1.00 84.75 102 ILE A C 1
ATOM 763 O O . ILE A 1 102 ? -4.035 -3.369 18.458 1.00 84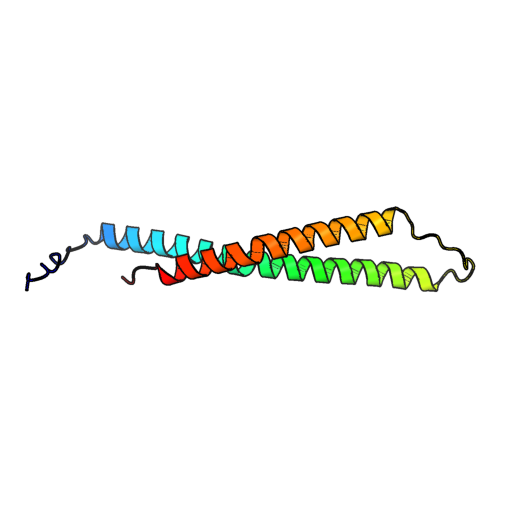.75 102 ILE A O 1
ATOM 767 N N . LEU A 1 103 ? -3.781 -2.477 16.419 1.00 78.94 103 LEU A N 1
ATOM 768 C CA . LEU A 1 103 ? -5.133 -1.906 16.364 1.00 78.94 103 LEU A CA 1
ATOM 769 C C . LEU A 1 103 ? -6.230 -2.979 16.400 1.00 78.94 103 LEU A C 1
ATOM 771 O O . LEU A 1 103 ? -7.274 -2.770 17.023 1.00 78.94 103 LEU A O 1
ATOM 775 N N . LEU A 1 104 ? -5.999 -4.127 15.759 1.00 77.12 104 LEU A N 1
ATOM 776 C CA . LEU A 1 104 ? -6.922 -5.263 15.798 1.00 77.12 104 LEU A CA 1
ATOM 777 C C . LEU A 1 104 ? -6.932 -5.947 17.173 1.00 77.12 104 LEU A C 1
ATOM 779 O O . LEU A 1 104 ? -8.006 -6.270 17.681 1.00 77.12 104 LEU A O 1
ATOM 783 N N . ALA A 1 105 ? -5.765 -6.123 17.794 1.00 79.25 105 ALA A N 1
ATOM 784 C CA . ALA A 1 105 ? -5.609 -6.783 19.089 1.00 79.25 105 ALA A CA 1
ATOM 785 C C . ALA A 1 105 ? -6.106 -5.920 20.262 1.00 79.25 105 ALA A C 1
ATOM 787 O O . ALA A 1 105 ? -6.688 -6.437 21.212 1.00 79.25 105 ALA A O 1
ATOM 788 N N . THR A 1 106 ? -5.943 -4.596 20.183 1.00 78.75 106 THR A N 1
ATOM 789 C CA . THR A 1 106 ? -6.425 -3.638 21.201 1.00 78.75 106 THR A CA 1
ATOM 790 C C . THR A 1 106 ? -7.918 -3.327 21.085 1.00 78.75 106 THR A C 1
ATOM 792 O O . THR A 1 106 ? -8.455 -2.490 21.820 1.00 78.75 106 THR A O 1
ATOM 795 N N . ARG A 1 107 ? -8.636 -4.008 20.185 1.00 70.69 107 ARG A N 1
ATOM 796 C CA . ARG A 1 107 ? -10.080 -3.857 20.049 1.00 70.69 107 ARG A CA 1
ATOM 797 C C . ARG A 1 107 ? -10.777 -4.376 21.309 1.00 70.69 107 ARG A C 1
ATOM 799 O O . ARG A 1 107 ? -10.887 -5.580 21.526 1.00 70.69 107 ARG A O 1
ATOM 806 N N . LYS A 1 108 ? -11.317 -3.455 22.113 1.00 58.81 108 LYS A N 1
ATOM 807 C CA . LYS A 1 108 ? -12.239 -3.795 23.204 1.00 58.81 108 LYS A CA 1
ATOM 808 C C . LYS A 1 108 ? -13.433 -4.564 22.633 1.00 58.81 108 LYS A C 1
ATOM 810 O O . LYS A 1 108 ? -14.144 -4.050 21.764 1.00 58.81 108 LYS A O 1
ATOM 815 N N . LYS A 1 109 ? -13.634 -5.789 23.123 1.00 56.53 109 LYS A N 1
ATOM 816 C CA . LYS A 1 109 ? -14.873 -6.540 22.915 1.00 56.53 109 LYS A CA 1
ATOM 817 C C . LYS A 1 109 ? -15.972 -5.822 23.700 1.00 56.53 109 LYS A C 1
ATOM 819 O O . LYS A 1 109 ? -15.784 -5.544 24.882 1.00 56.53 109 LYS A O 1
ATOM 824 N N . VAL A 1 110 ? -17.031 -5.444 22.991 1.00 57.41 110 VAL A N 1
ATOM 825 C CA . VAL A 1 110 ? -18.296 -4.974 23.570 1.00 57.41 110 VAL A CA 1
ATOM 826 C C . VAL A 1 110 ? -19.184 -6.192 23.706 1.00 57.41 110 VAL A C 1
ATOM 828 O O . VAL A 1 110 ? -19.183 -6.976 22.726 1.00 57.41 110 VAL A O 1
#

Foldseek 3Di:
DDDDPDPPDDDDDPVRVVVLVVVLVVLLVLLVCLQVVLVVLLVVLVVVVVVVCVVVVVVVVPDPDDPCPDPPPVVVVVVVVSVVSNVVSVVSNVVSNVSSVCSVVPRDDD

Secondary structure (DSSP, 8-state):
-----PPP-----HHHHHHHHHHHHHHHHHHHHHHHHHHHHHHHHHHHHHHHHHHHHHHHTT----TT-PPPHHHHHHHHHHHHHHHHHHHHHHHHHHHHHHHHHT----

Radius of gyration: 25.77 Å; chains: 1; bounding box: 54×16×86 Å

Sequence (110 aa):
MQPSAQPAPTIYTPEQVEAIRRSNKKKLIWGLVCLIAPTALLIITIIGYAIINFVTGSFSSSNQDSTFAQPSTAHTIGNVIIFLIGAISTLTWLPGIIGGIILLATRKKV

pLDDT: mean 76.73, std 9.34, range [49.81, 88.44]